Protein AF-A0A371JBZ3-F1 (afdb_monomer)

Radius of gyration: 20.7 Å; Cα contacts (8 Å, |Δi|>4): 96; chains: 1; bounding box: 36×38×57 Å

Organism: NCBI:txid1763509

Mean predicted aligned error: 9.88 Å

Solvent-accessible surface area (backbone atoms only — not comparable to full-atom values): 6775 Å² total; per-residue (Å²): 130,84,80,80,83,83,71,92,55,41,47,62,30,7,46,48,53,49,48,54,39,54,76,70,73,52,52,60,59,56,52,11,60,78,70,72,51,52,49,68,53,43,53,29,30,41,61,24,78,40,80,76,55,69,71,57,52,55,50,50,24,63,75,69,42,31,34,70,49,34,56,77,70,69,43,90,41,59,61,56,82,77,83,47,68,63,60,56,49,52,54,58,70,70,45,51,78,66,53,47,53,52,52,53,52,52,48,36,69,76,34,54,89,77,66,107

Secondary structure (DSSP, 8-state):
---------HHHHHHHHHHHHHHTT--HHHHHHHHTS-HHHHHHHHTTSSPPPHHHHHHHHHHTTB-THHHHH----BSS----HHHHHHHHHH--HHHHHHHHHHHHHH-TTT--

InterPro domains:
  IPR001387 Cro/C1-type, helix-turn-helix domain [PF01381] (17-71)
  IPR001387 Cro/C1-type, helix-turn-helix domain [PS50943] (17-71)
  IPR001387 Cro/C1-type, helix-turn-helix domain [SM00530] (16-71)
  IPR001387 Cro/C1-type, helix-turn-helix domain [cd00093] (14-71)
  IPR010982 Lambda repressor-like, DNA-binding domain superfamily [G3DSA:1.10.260.40] (13-111)
  IPR010982 Lambda repressor-like, DNA-binding domain superfamily [SSF47413] (10-76)

pLDDT: mean 89.24, std 11.22, range [50.81, 98.38]

Nearest PDB structures (foldseek):
  2b5a-assembly1_A  TM=8.240E-01  e=6.077E-05  [Bacillus] caldolyticus
  1y7y-assembly1_B  TM=8.917E-01  e=2.558E-04  Aeromonas hydrophila
  3f52-assembly1_A  TM=8.418E-01  e=8.168E-04  Corynebacterium glutamicum
  3f52-assembly1_E  TM=8.326E-01  e=1.138E-03  Corynebacterium glutamicum
  3f51-assembly1_A  TM=6.652E-01  e=5.862E-04  Corynebacterium glutamicum

Sequence (116 aa):
MAEIEESYNSVDFGKRLKKIRKQHNITQESLAEMLNVSIDSITKYETGKVNIGHDYIIKICKMFNISADYFYFEQDKKLFADSSEEDVMWIISKLDSEERIRAKEILKLAFPNTVA

Foldseek 3Di:
DDPPPADDQQQLLLCLLVVLCVVVPHDLCRLCVQLVHDSVVNVCSNRSVDDDDPVSLVSSCVVSQADSCCSRPVDGDGVDDPPDVVVVVVVCVPDDPVRNVVVLVVCCVVCVPPSD

Structure (mmCIF, N/CA/C/O backbone):
data_AF-A0A371JBZ3-F1
#
_entry.id   AF-A0A371JBZ3-F1
#
loop_
_atom_site.group_PDB
_atom_site.id
_atom_site.type_symbol
_atom_site.label_atom_id
_atom_site.label_alt_id
_atom_site.label_comp_id
_atom_site.label_asym_id
_atom_site.label_entity_id
_atom_site.label_seq_id
_atom_site.pdbx_PDB_ins_code
_atom_site.Cartn_x
_atom_site.Cartn_y
_atom_site.Cartn_z
_atom_site.occupancy
_atom_site.B_iso_or_equiv
_atom_site.auth_seq_id
_atom_site.auth_comp_id
_atom_site.auth_asym_id
_atom_site.auth_atom_id
_atom_site.pdbx_PDB_model_num
ATOM 1 N N . MET A 1 1 ? 23.115 -25.658 10.843 1.00 50.81 1 MET A N 1
ATOM 2 C CA . MET A 1 1 ? 21.926 -24.939 10.347 1.00 50.81 1 MET A CA 1
ATOM 3 C C . MET A 1 1 ? 21.934 -23.602 11.054 1.00 50.81 1 MET A C 1
ATOM 5 O O . MET A 1 1 ? 22.028 -23.621 12.271 1.00 50.81 1 MET A O 1
ATOM 9 N N . ALA A 1 2 ? 21.983 -22.483 10.333 1.00 56.66 2 ALA A N 1
ATOM 10 C CA . ALA A 1 2 ? 21.822 -21.186 10.982 1.00 56.66 2 ALA A CA 1
ATOM 11 C C . ALA A 1 2 ? 20.373 -21.100 11.478 1.00 56.66 2 ALA A C 1
ATOM 13 O O . ALA A 1 2 ? 19.455 -21.364 10.700 1.00 56.66 2 ALA A O 1
ATOM 14 N N . GLU A 1 3 ? 20.176 -20.822 12.763 1.00 64.31 3 GLU A N 1
ATOM 15 C CA . GLU A 1 3 ? 18.854 -20.482 13.283 1.00 64.31 3 GLU A CA 1
ATOM 16 C C . GLU A 1 3 ? 18.427 -19.170 12.621 1.00 64.31 3 GLU A C 1
ATOM 18 O O . GLU A 1 3 ? 19.150 -18.175 12.661 1.00 64.31 3 GLU A O 1
ATOM 23 N N . ILE A 1 4 ? 17.290 -19.184 11.928 1.00 72.25 4 ILE A N 1
ATOM 24 C CA . ILE A 1 4 ? 16.692 -17.958 11.406 1.00 72.25 4 ILE A CA 1
ATOM 25 C C . ILE A 1 4 ? 16.066 -17.252 12.613 1.00 72.25 4 ILE A C 1
ATOM 27 O O . ILE A 1 4 ? 15.024 -17.677 13.103 1.00 72.25 4 ILE A O 1
ATOM 31 N N . GLU A 1 5 ? 16.725 -16.203 13.110 1.00 66.50 5 GLU A N 1
ATOM 32 C CA . GLU A 1 5 ? 16.276 -15.380 14.250 1.00 66.50 5 GLU A CA 1
ATOM 33 C C . GLU A 1 5 ? 15.152 -14.384 13.891 1.00 66.50 5 GLU A C 1
ATOM 35 O O . GLU A 1 5 ? 14.688 -13.620 14.740 1.00 66.50 5 GLU A O 1
ATOM 40 N N . GLU A 1 6 ? 14.680 -14.365 12.643 1.00 69.81 6 GLU A N 1
ATOM 41 C CA . GLU A 1 6 ? 13.649 -13.420 12.217 1.00 69.81 6 GLU A CA 1
ATOM 42 C C . GLU A 1 6 ? 12.258 -13.842 12.705 1.00 69.81 6 GLU A C 1
ATOM 44 O O . GLU A 1 6 ? 11.688 -14.847 12.277 1.00 69.81 6 GLU A O 1
ATOM 49 N N . SER A 1 7 ? 11.688 -13.029 13.596 1.00 79.69 7 SER A N 1
ATOM 50 C CA . SER A 1 7 ? 10.317 -13.172 14.083 1.00 79.69 7 SER A CA 1
ATOM 51 C C . SER A 1 7 ? 9.471 -11.954 13.714 1.00 79.69 7 SER A C 1
ATOM 53 O O . SER A 1 7 ? 9.961 -10.832 13.575 1.00 79.69 7 SER A O 1
ATOM 55 N N . TYR A 1 8 ? 8.171 -12.178 13.531 1.00 85.25 8 TYR A N 1
ATOM 56 C CA . TYR A 1 8 ? 7.225 -11.121 13.194 1.00 85.25 8 TYR A CA 1
ATOM 57 C C . TYR A 1 8 ? 7.091 -10.088 14.328 1.00 85.25 8 TYR A C 1
ATOM 59 O O . TYR A 1 8 ? 6.766 -10.444 15.460 1.00 85.25 8 TYR A O 1
ATOM 67 N N . ASN A 1 9 ? 7.247 -8.800 13.997 1.00 91.69 9 ASN A N 1
ATOM 68 C CA . ASN A 1 9 ? 7.039 -7.679 14.917 1.00 91.69 9 ASN A CA 1
ATOM 69 C C . ASN A 1 9 ? 5.808 -6.845 14.512 1.00 91.69 9 ASN A C 1
ATOM 71 O O . ASN A 1 9 ? 5.836 -6.080 13.543 1.00 91.69 9 ASN A O 1
ATOM 75 N N . SER A 1 10 ? 4.725 -6.958 15.288 1.00 93.94 10 SER A N 1
ATOM 76 C CA . SER A 1 10 ? 3.466 -6.238 15.050 1.00 93.94 10 SER A CA 1
ATOM 77 C C . SER A 1 10 ? 3.586 -4.721 15.219 1.00 93.94 10 SER A C 1
ATOM 79 O O . SER A 1 10 ? 2.875 -3.968 14.553 1.00 93.94 10 SER A O 1
ATOM 81 N N . VAL A 1 11 ? 4.483 -4.249 16.089 1.00 95.56 11 VAL A N 1
ATOM 82 C CA . VAL A 1 11 ? 4.694 -2.818 16.347 1.00 95.56 11 VAL A CA 1
ATOM 83 C C . VAL A 1 11 ? 5.346 -2.155 15.141 1.00 95.56 11 VAL A C 1
ATOM 85 O O . VAL A 1 11 ? 4.897 -1.091 14.710 1.00 95.56 11 VAL A O 1
ATOM 88 N N . ASP A 1 12 ? 6.365 -2.781 14.556 1.00 94.81 12 ASP A N 1
ATOM 89 C CA . ASP A 1 12 ? 7.022 -2.241 13.363 1.00 94.81 12 ASP A CA 1
ATOM 90 C C . ASP A 1 12 ? 6.127 -2.349 12.128 1.00 94.81 12 ASP A C 1
ATOM 92 O O . ASP A 1 12 ? 6.027 -1.385 11.363 1.00 94.81 12 ASP A O 1
ATOM 96 N N . PHE A 1 13 ? 5.366 -3.443 11.998 1.00 95.75 13 PHE A N 1
ATOM 97 C CA . PHE A 1 13 ? 4.295 -3.544 11.007 1.00 95.75 13 PHE A CA 1
ATOM 98 C C . PHE A 1 13 ? 3.312 -2.366 11.128 1.00 95.75 13 PHE A C 1
ATOM 100 O O . PHE A 1 13 ? 3.012 -1.687 10.143 1.00 95.75 13 PHE A O 1
ATOM 107 N N . GLY A 1 14 ? 2.827 -2.089 12.342 1.00 97.06 14 GLY A N 1
ATOM 108 C CA . GLY A 1 14 ? 1.875 -1.011 12.607 1.00 97.06 14 GLY A CA 1
ATOM 109 C C . GLY A 1 14 ? 2.419 0.374 12.256 1.00 97.06 14 GLY A C 1
ATOM 110 O O . GLY A 1 14 ? 1.732 1.172 11.611 1.00 97.06 14 GLY A O 1
ATOM 111 N N . LYS A 1 15 ? 3.687 0.648 12.593 1.00 96.94 15 LYS A N 1
ATOM 112 C CA . LYS A 1 15 ? 4.373 1.891 12.196 1.00 96.94 15 LYS A CA 1
ATOM 113 C C . LYS A 1 15 ? 4.446 2.037 10.676 1.00 96.94 15 LYS A C 1
ATOM 115 O O . LYS A 1 15 ? 4.198 3.130 10.164 1.00 96.94 15 LYS A O 1
ATOM 120 N N . ARG A 1 16 ? 4.762 0.952 9.962 1.00 96.19 16 ARG A N 1
ATOM 121 C CA . ARG A 1 16 ? 4.833 0.910 8.492 1.00 96.19 16 ARG A CA 1
ATOM 122 C C . ARG A 1 16 ? 3.464 1.176 7.861 1.00 96.19 16 ARG A C 1
ATOM 124 O O . ARG A 1 16 ? 3.359 2.034 6.989 1.00 96.19 16 ARG A O 1
ATOM 131 N N . LEU A 1 17 ? 2.395 0.566 8.379 1.00 97.44 17 LEU A N 1
ATOM 132 C CA . LEU A 1 17 ? 1.022 0.855 7.944 1.00 97.44 17 LEU A CA 1
ATOM 133 C C . LEU A 1 17 ? 0.654 2.335 8.136 1.00 97.44 17 LEU A C 1
ATOM 135 O O . LEU A 1 17 ? 0.154 2.985 7.217 1.00 97.44 17 LEU A O 1
ATOM 139 N N . LYS A 1 18 ? 0.971 2.898 9.307 1.00 97.81 18 LYS A N 1
ATOM 140 C CA . LYS A 1 18 ? 0.740 4.317 9.601 1.00 97.81 18 LYS A CA 1
ATOM 141 C C . LYS A 1 18 ? 1.516 5.244 8.665 1.00 97.81 18 LYS A C 1
ATOM 143 O O . LYS A 1 18 ? 1.019 6.317 8.319 1.00 97.81 18 LYS A O 1
ATOM 148 N N . LYS A 1 19 ? 2.734 4.856 8.272 1.00 96.62 19 LYS A N 1
ATOM 149 C CA . LYS A 1 19 ? 3.570 5.605 7.324 1.00 96.62 19 LYS A CA 1
ATOM 150 C C . LYS A 1 19 ? 2.913 5.659 5.945 1.00 96.62 19 LYS A C 1
ATOM 152 O O . LYS A 1 19 ? 2.718 6.766 5.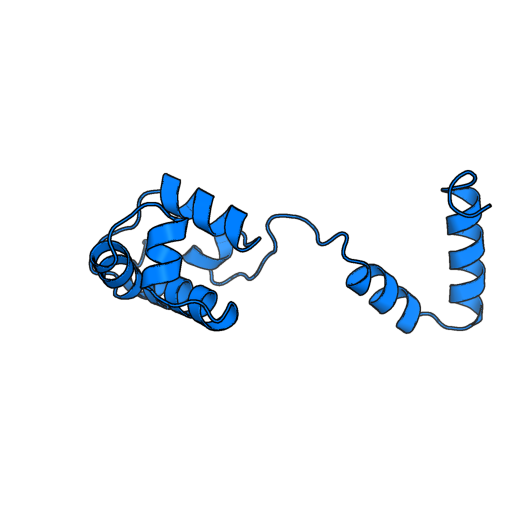452 1.00 96.62 19 LYS A O 1
ATOM 157 N N . ILE A 1 20 ? 2.481 4.517 5.403 1.00 95.25 20 ILE A N 1
ATOM 158 C CA . ILE A 1 20 ? 1.748 4.448 4.124 1.00 95.25 20 ILE A CA 1
ATOM 159 C C . ILE A 1 20 ? 0.510 5.341 4.178 1.00 95.25 20 ILE A C 1
ATOM 161 O O . ILE A 1 20 ? 0.334 6.226 3.345 1.00 95.25 20 ILE A O 1
ATOM 165 N N . ARG A 1 21 ? -0.316 5.183 5.217 1.00 97.19 21 ARG A N 1
ATOM 166 C CA . ARG A 1 21 ? -1.541 5.972 5.376 1.00 97.19 21 ARG A CA 1
ATOM 167 C C . ARG A 1 21 ? -1.272 7.481 5.304 1.00 97.19 21 ARG A C 1
ATOM 169 O O . ARG A 1 21 ? -1.989 8.217 4.630 1.00 9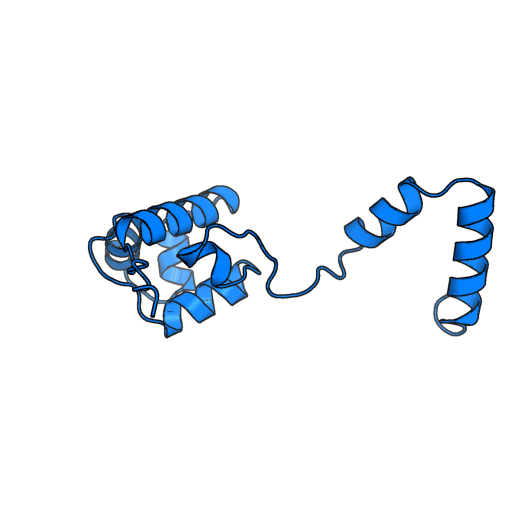7.19 21 ARG A O 1
ATOM 176 N N . LYS A 1 22 ? -0.220 7.940 5.988 1.00 97.00 22 LYS A N 1
ATOM 177 C CA . LYS A 1 22 ? 0.197 9.346 5.976 1.00 97.00 22 LYS A CA 1
ATOM 178 C C . LYS A 1 22 ? 0.764 9.792 4.628 1.00 97.00 22 LYS A C 1
ATOM 180 O O . LYS A 1 22 ? 0.479 10.911 4.230 1.00 97.00 22 LYS A O 1
ATOM 185 N N . GLN A 1 23 ? 1.526 8.949 3.928 1.00 94.62 23 GLN A N 1
ATOM 186 C CA . GLN A 1 23 ? 2.048 9.258 2.587 1.00 94.62 23 GLN A CA 1
ATOM 187 C C . GLN A 1 23 ? 0.922 9.474 1.569 1.00 94.62 23 GLN A C 1
ATOM 189 O O . GLN A 1 23 ? 1.032 10.337 0.706 1.00 94.62 23 GLN A O 1
ATOM 194 N N . HIS A 1 24 ? -0.185 8.748 1.724 1.00 94.44 24 HIS A N 1
ATOM 195 C CA . HIS A 1 24 ? -1.385 8.907 0.902 1.00 94.44 24 HIS A CA 1
ATOM 196 C C . HIS A 1 24 ? -2.366 9.973 1.425 1.00 94.44 24 HIS A C 1
ATOM 198 O O . HIS A 1 24 ? -3.447 10.122 0.867 1.00 94.44 24 HIS A O 1
ATOM 204 N N . ASN A 1 25 ? -2.012 10.730 2.473 1.00 96.75 25 ASN A N 1
ATOM 205 C CA . ASN A 1 25 ? -2.829 11.810 3.047 1.00 96.75 25 ASN A CA 1
ATOM 206 C C . ASN A 1 25 ? -4.259 11.406 3.466 1.00 96.75 25 ASN A C 1
ATOM 208 O O . ASN A 1 25 ? -5.166 12.236 3.443 1.00 96.75 25 ASN A O 1
ATOM 212 N N . IL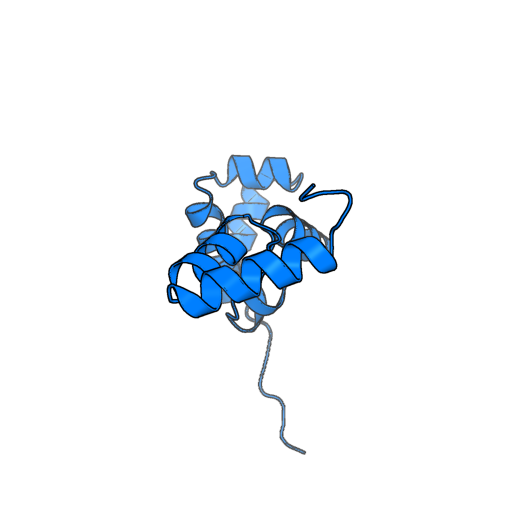E A 1 26 ? -4.470 10.157 3.892 1.00 97.62 26 ILE A N 1
ATOM 213 C CA . ILE A 1 26 ? -5.783 9.678 4.359 1.00 97.62 26 ILE A CA 1
ATOM 214 C C . ILE A 1 26 ? -5.838 9.543 5.891 1.00 97.62 26 ILE A C 1
ATOM 216 O O . ILE A 1 26 ? -4.820 9.347 6.568 1.00 97.62 26 ILE A O 1
ATOM 220 N N . THR A 1 27 ? -7.035 9.644 6.472 1.00 98.38 27 THR A N 1
ATOM 221 C CA . THR A 1 27 ? -7.253 9.508 7.924 1.00 98.38 27 THR A CA 1
ATOM 222 C C . THR A 1 27 ? -7.419 8.042 8.349 1.00 98.38 27 THR A C 1
ATOM 224 O O . THR A 1 27 ? -7.523 7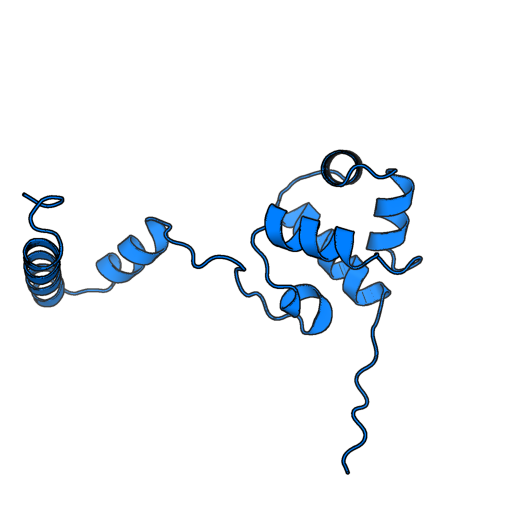.151 7.504 1.00 98.38 27 THR A O 1
ATOM 227 N N . GLN A 1 28 ? -7.400 7.760 9.660 1.00 98.38 28 GLN A N 1
ATOM 228 C CA . GLN A 1 28 ? -7.646 6.395 10.155 1.00 98.38 28 GLN A CA 1
ATOM 229 C C . GLN A 1 28 ? -9.075 5.942 9.835 1.00 98.38 28 GLN A C 1
ATOM 231 O O . GLN A 1 28 ? -9.284 4.772 9.535 1.00 98.38 28 GLN A O 1
ATOM 236 N N . GLU A 1 29 ? -10.024 6.875 9.846 1.00 98.38 29 GLU A N 1
ATOM 237 C CA . GLU A 1 29 ? -11.418 6.677 9.453 1.00 98.38 29 GLU A CA 1
ATOM 238 C C . GLU A 1 29 ? -11.524 6.275 7.985 1.00 98.38 29 GLU A C 1
ATOM 240 O O . GLU A 1 29 ? -12.097 5.235 7.681 1.00 98.38 29 GLU A O 1
ATOM 245 N N . SER A 1 30 ? -10.867 7.019 7.093 1.00 97.94 30 SER A N 1
ATOM 246 C CA . SER A 1 30 ? -10.841 6.689 5.667 1.00 97.94 30 SER A CA 1
ATOM 247 C C . SER A 1 30 ? -10.221 5.310 5.409 1.00 97.94 30 SER A C 1
ATOM 249 O O . SER A 1 30 ? -10.782 4.509 4.665 1.00 97.94 30 SER A O 1
ATOM 251 N N . LEU A 1 31 ? -9.111 4.968 6.076 1.00 98.00 31 LEU A N 1
ATOM 252 C CA . LEU A 1 31 ? -8.516 3.633 5.943 1.00 98.00 31 LEU A CA 1
ATOM 253 C C . LEU A 1 31 ? -9.436 2.524 6.488 1.00 98.00 31 LEU A C 1
A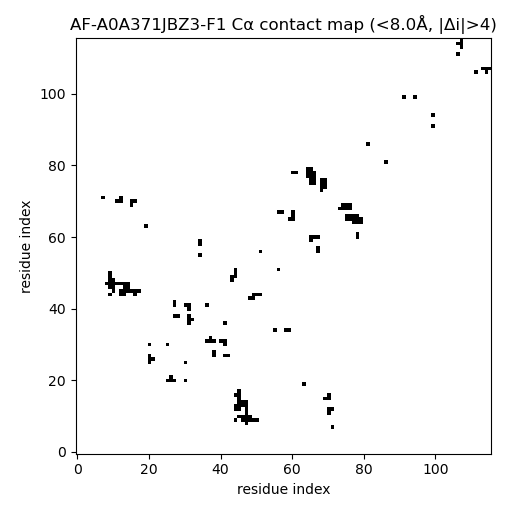TOM 255 O O . LEU A 1 31 ? -9.484 1.431 5.920 1.00 98.00 31 LEU A O 1
ATOM 259 N N . ALA A 1 32 ? -10.162 2.794 7.575 1.00 98.06 32 ALA A N 1
ATOM 260 C CA . ALA A 1 32 ? -11.121 1.859 8.155 1.00 98.06 32 ALA A CA 1
ATOM 261 C C . ALA A 1 32 ? -12.269 1.563 7.181 1.00 98.06 32 ALA A C 1
ATOM 263 O O . ALA A 1 32 ? -12.593 0.397 6.956 1.00 98.06 32 ALA A O 1
ATOM 264 N N . GLU A 1 33 ? -12.813 2.603 6.545 1.00 97.81 33 GLU A N 1
ATOM 265 C CA . GLU A 1 33 ? -13.841 2.491 5.508 1.00 97.81 33 GLU A CA 1
ATOM 266 C C . GLU A 1 33 ? -13.341 1.685 4.304 1.00 97.81 33 GLU A C 1
ATOM 268 O O . GLU A 1 33 ? -13.996 0.731 3.887 1.00 97.81 33 GLU A O 1
ATOM 273 N N . MET A 1 34 ? -12.142 1.990 3.792 1.00 95.94 34 MET A N 1
ATOM 274 C CA . MET A 1 34 ? -11.560 1.276 2.648 1.00 95.94 34 MET A CA 1
ATOM 275 C C . MET A 1 34 ? -11.326 -0.217 2.931 1.00 95.94 34 MET A C 1
ATOM 277 O O . MET A 1 34 ? -11.482 -1.054 2.040 1.00 95.94 34 MET A O 1
ATOM 281 N N . LEU A 1 35 ? -10.948 -0.570 4.164 1.00 96.56 35 LEU A N 1
ATOM 282 C CA . LEU A 1 35 ? -10.723 -1.961 4.573 1.00 96.56 35 LEU A CA 1
ATOM 283 C C . LEU A 1 35 ? -11.989 -2.666 5.076 1.00 96.56 35 LEU A C 1
ATOM 285 O O . LEU A 1 35 ? -11.948 -3.884 5.284 1.00 96.56 35 LEU A O 1
ATOM 289 N N . ASN A 1 36 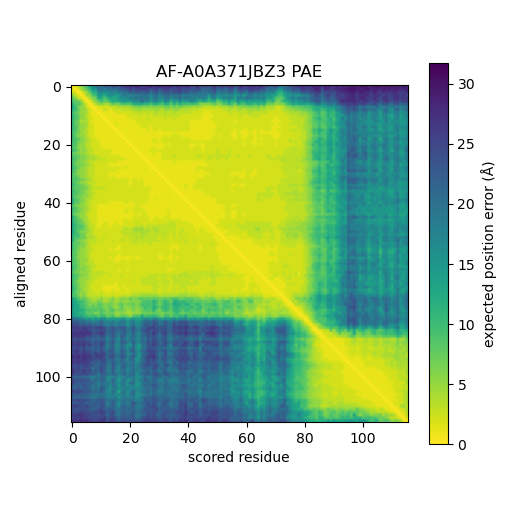? -13.097 -1.932 5.214 1.00 96.56 36 ASN A N 1
ATOM 290 C CA . ASN A 1 36 ? -14.348 -2.377 5.821 1.00 96.56 36 ASN A CA 1
ATOM 291 C C . ASN A 1 36 ? -14.142 -2.944 7.240 1.00 96.56 36 ASN A C 1
ATOM 293 O O . ASN A 1 36 ? -14.536 -4.069 7.550 1.00 96.56 36 ASN A O 1
ATOM 297 N N . VAL A 1 37 ? -13.466 -2.169 8.091 1.00 97.06 37 VAL A N 1
ATOM 298 C CA . VAL A 1 37 ? -13.201 -2.480 9.505 1.00 97.06 37 VAL A CA 1
ATOM 299 C C . VAL A 1 37 ? -13.551 -1.286 10.392 1.00 97.06 37 VAL A C 1
ATOM 301 O O . VAL A 1 37 ? -13.841 -0.197 9.908 1.00 97.06 37 VAL A O 1
ATOM 304 N N . SER A 1 38 ? -13.513 -1.460 11.714 1.00 98.06 38 SER A N 1
ATOM 305 C CA . SER A 1 38 ? -13.695 -0.338 12.639 1.00 98.06 38 SER A CA 1
ATOM 306 C C . SER A 1 38 ? -12.447 0.551 12.723 1.00 98.06 38 SER A C 1
ATOM 308 O O . SER A 1 38 ? -11.316 0.079 12.593 1.00 98.06 38 SER A O 1
ATOM 310 N N . ILE A 1 39 ? -12.635 1.833 13.048 1.00 98.06 39 ILE A N 1
ATOM 311 C CA . ILE A 1 39 ? -11.540 2.788 13.322 1.00 98.06 39 ILE A CA 1
ATOM 312 C C . ILE A 1 39 ? -10.631 2.281 14.457 1.00 98.06 39 ILE A C 1
ATOM 314 O O . ILE A 1 39 ? -9.405 2.406 14.408 1.00 98.06 39 ILE A O 1
ATOM 318 N N . ASP A 1 40 ? -11.226 1.639 15.466 1.00 98.19 40 ASP A N 1
ATOM 319 C CA . ASP A 1 40 ? -10.500 0.998 16.567 1.00 98.19 40 ASP A CA 1
ATOM 320 C C . ASP A 1 40 ? -9.591 -0.143 16.074 1.00 98.19 40 ASP A C 1
ATOM 322 O O . ASP A 1 40 ? -8.469 -0.292 16.560 1.00 98.19 40 ASP A O 1
ATOM 326 N N . SER A 1 41 ? -10.013 -0.894 15.048 1.00 97.94 41 SER A N 1
ATOM 327 C CA . SER A 1 41 ? -9.165 -1.913 14.414 1.00 97.94 41 SER A CA 1
ATOM 328 C C . SER A 1 41 ? -7.937 -1.276 13.770 1.00 97.94 41 SER A C 1
ATOM 330 O O . SER A 1 41 ? -6.823 -1.716 14.041 1.00 97.94 41 SER A O 1
ATOM 332 N N . ILE A 1 42 ? -8.107 -0.184 13.014 1.00 98.25 42 ILE A N 1
ATOM 333 C CA . ILE A 1 42 ? -6.977 0.564 12.434 1.00 98.25 42 ILE A CA 1
ATOM 334 C C . ILE A 1 42 ? -6.039 1.081 13.525 1.00 98.25 42 ILE A C 1
ATOM 336 O O . ILE A 1 42 ? -4.823 0.938 13.412 1.00 98.25 42 ILE A O 1
ATOM 340 N N . THR A 1 43 ? -6.583 1.615 14.619 1.00 98.25 43 THR A N 1
ATOM 341 C CA . THR A 1 43 ? -5.783 2.070 15.764 1.00 98.25 43 THR A CA 1
ATOM 342 C C . THR A 1 43 ? -4.963 0.928 16.365 1.00 98.25 43 THR A C 1
ATOM 344 O O . THR A 1 43 ? -3.771 1.093 16.642 1.00 98.25 43 THR A O 1
ATOM 347 N N . LYS A 1 44 ? -5.567 -0.250 16.549 1.00 98.25 44 LYS A N 1
ATOM 348 C CA . LYS A 1 44 ? -4.882 -1.443 17.065 1.00 98.25 44 LYS A CA 1
ATOM 349 C C . LYS A 1 44 ? -3.818 -1.964 16.102 1.00 98.25 44 LYS A C 1
ATOM 351 O O . LYS A 1 44 ? -2.744 -2.338 16.569 1.00 98.25 44 LYS A O 1
ATOM 356 N N . TYR A 1 45 ? -4.075 -1.932 14.794 1.00 98.06 45 TYR A N 1
ATOM 357 C CA . TYR A 1 45 ? -3.096 -2.306 13.774 1.00 98.06 45 TYR A CA 1
ATOM 358 C C . TYR A 1 45 ? -1.908 -1.341 13.765 1.00 98.06 45 TYR A C 1
ATOM 360 O O . TYR A 1 45 ? -0.772 -1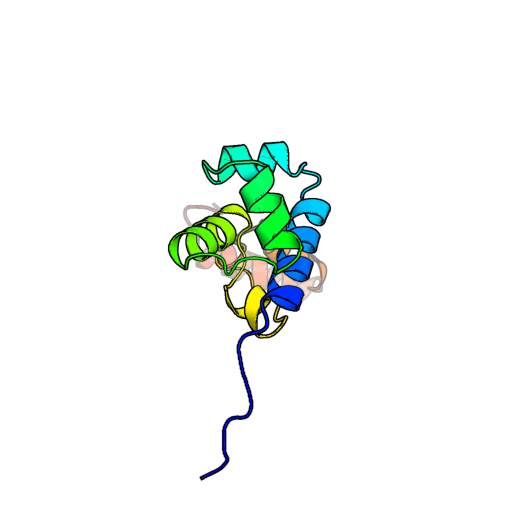.780 13.890 1.00 98.06 45 TYR A O 1
ATOM 368 N N . GLU A 1 46 ? -2.144 -0.026 13.712 1.00 97.94 46 GLU A N 1
ATOM 369 C CA . GLU A 1 46 ? -1.073 0.984 13.670 1.00 97.94 46 GLU A CA 1
ATOM 370 C C . GLU A 1 46 ? -0.227 1.046 14.949 1.00 97.94 46 GLU A C 1
ATOM 372 O O . GLU A 1 46 ? 0.911 1.514 14.919 1.00 97.94 46 GLU A O 1
ATOM 377 N N . THR A 1 47 ? -0.774 0.596 16.080 1.00 97.62 47 THR A N 1
ATOM 378 C CA . THR A 1 47 ? -0.057 0.520 17.364 1.00 97.62 47 THR A CA 1
ATOM 379 C C . THR A 1 47 ? 0.572 -0.848 17.626 1.00 97.62 47 THR A C 1
ATOM 381 O O . THR A 1 47 ? 1.264 -1.001 18.629 1.00 97.62 47 THR A O 1
ATOM 384 N N . GLY A 1 48 ? 0.338 -1.840 16.760 1.00 96.31 48 GLY A N 1
ATOM 385 C CA . GLY A 1 48 ? 0.820 -3.211 16.941 1.00 96.31 48 GLY A CA 1
ATOM 386 C C . GLY A 1 48 ? 0.150 -3.978 18.084 1.00 96.31 48 GLY A C 1
ATOM 387 O O . GLY A 1 48 ? 0.628 -5.048 18.457 1.00 96.31 48 GLY A O 1
ATOM 388 N N . LYS A 1 49 ? -0.953 -3.458 18.644 1.00 96.56 49 LYS A N 1
ATOM 389 C CA . LYS A 1 49 ? -1.709 -4.106 19.733 1.00 96.56 49 LYS A CA 1
ATOM 390 C C . LYS A 1 49 ? -2.383 -5.403 19.294 1.00 96.56 49 LYS A C 1
ATOM 392 O O . LYS A 1 49 ? -2.658 -6.256 20.130 1.00 96.56 49 LYS A O 1
ATOM 397 N N . VAL A 1 50 ? -2.709 -5.515 18.008 1.00 95.25 50 VAL A N 1
ATOM 398 C CA . VAL A 1 50 ? -3.326 -6.699 17.407 1.00 95.25 50 VAL A CA 1
ATOM 399 C C . VAL A 1 50 ? -2.629 -6.997 16.090 1.00 95.25 50 VAL A C 1
ATOM 401 O O . VAL A 1 50 ? -2.365 -6.085 15.305 1.00 95.25 50 VAL A O 1
ATOM 404 N N . ASN A 1 51 ? -2.374 -8.280 15.841 1.00 93.31 51 ASN A N 1
ATOM 405 C CA . ASN A 1 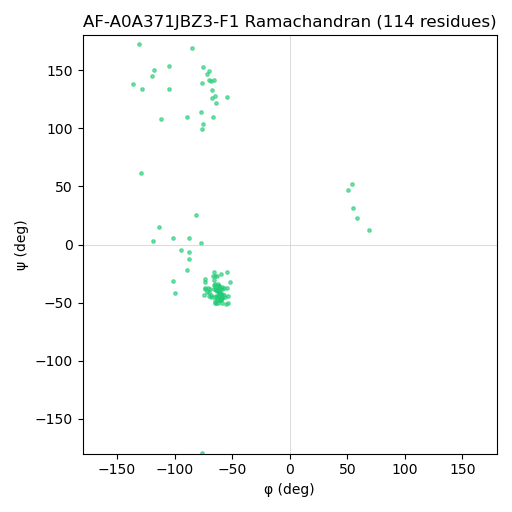51 ? -1.865 -8.745 14.559 1.00 93.31 51 ASN A CA 1
ATOM 406 C C . ASN A 1 51 ? -2.936 -8.564 13.486 1.00 93.31 51 ASN A C 1
ATOM 408 O O . ASN A 1 51 ? -4.096 -8.942 13.663 1.00 93.31 51 ASN A O 1
ATOM 412 N N . ILE A 1 52 ? -2.540 -7.999 12.355 1.00 94.44 52 ILE A N 1
ATOM 413 C CA . ILE A 1 52 ? -3.428 -7.869 11.210 1.00 94.44 52 ILE A CA 1
ATOM 414 C C . ILE A 1 52 ? -3.563 -9.223 10.496 1.00 94.44 52 ILE A C 1
ATOM 416 O O . ILE A 1 52 ? -2.589 -9.960 10.339 1.00 94.44 52 ILE A O 1
ATOM 420 N N . GLY A 1 53 ? -4.777 -9.567 10.068 1.00 95.44 53 GLY A N 1
ATOM 421 C CA . GLY A 1 53 ? -5.013 -10.787 9.293 1.00 95.44 53 GLY A CA 1
ATOM 422 C C . GLY A 1 53 ? -4.458 -10.675 7.871 1.00 95.44 53 GLY A C 1
ATOM 423 O O . GLY A 1 53 ? -4.502 -9.598 7.274 1.00 95.44 53 GLY A O 1
ATOM 424 N N . HIS A 1 54 ? -3.990 -11.792 7.308 1.00 95.50 54 HIS A N 1
ATOM 425 C CA . HIS A 1 54 ? -3.382 -11.836 5.970 1.00 95.50 54 HIS A CA 1
ATOM 426 C C . HIS A 1 54 ? -4.281 -11.250 4.872 1.00 95.50 54 HIS A C 1
ATOM 428 O O . HIS A 1 54 ? -3.789 -10.528 4.006 1.00 95.50 54 HIS A O 1
ATOM 434 N N . ASP A 1 55 ? -5.596 -11.463 4.951 1.00 96.19 55 ASP A N 1
ATOM 435 C CA . ASP A 1 55 ? -6.555 -10.912 3.985 1.00 96.19 55 ASP A CA 1
ATOM 436 C C . ASP A 1 55 ? -6.514 -9.380 3.923 1.00 96.19 55 ASP A C 1
ATOM 438 O O . ASP A 1 55 ? -6.606 -8.788 2.846 1.00 96.19 55 ASP A O 1
ATOM 442 N N . TYR A 1 56 ? -6.332 -8.717 5.068 1.00 96.38 56 TYR A N 1
ATOM 443 C CA . TYR A 1 56 ? -6.206 -7.263 5.118 1.00 96.38 56 TYR A CA 1
ATOM 444 C C . TYR A 1 56 ? -4.853 -6.801 4.586 1.00 96.38 56 TYR A C 1
ATOM 446 O O . TYR A 1 56 ? -4.804 -5.804 3.874 1.00 96.38 56 TYR A O 1
ATOM 454 N N . ILE A 1 57 ? -3.772 -7.543 4.852 1.00 95.88 57 ILE A N 1
ATOM 455 C CA . ILE A 1 57 ? -2.449 -7.246 4.281 1.00 95.88 57 ILE A CA 1
ATOM 456 C C . ILE A 1 57 ? -2.524 -7.276 2.751 1.00 95.88 57 ILE A C 1
ATOM 458 O O . ILE A 1 57 ? -2.066 -6.339 2.103 1.00 95.88 57 ILE A O 1
ATOM 462 N N . ILE A 1 58 ? -3.167 -8.295 2.171 1.00 95.75 58 ILE A N 1
ATOM 463 C CA . ILE A 1 58 ? -3.358 -8.405 0.717 1.00 95.75 58 ILE A CA 1
ATOM 464 C C . ILE A 1 58 ? -4.147 -7.207 0.175 1.00 95.75 58 ILE A C 1
ATOM 466 O O . ILE A 1 58 ? -3.760 -6.631 -0.844 1.00 95.75 58 ILE A O 1
ATOM 470 N N . LYS A 1 59 ? -5.239 -6.809 0.845 1.00 96.00 59 LYS A N 1
ATOM 471 C CA . LYS A 1 59 ? -6.031 -5.630 0.452 1.00 96.00 59 LYS A CA 1
ATOM 472 C C . LYS A 1 59 ? -5.188 -4.357 0.466 1.00 96.00 59 LYS A C 1
ATOM 474 O O . LYS A 1 59 ? -5.181 -3.634 -0.524 1.00 96.00 59 LYS A O 1
ATOM 479 N N . ILE A 1 60 ? -4.438 -4.129 1.542 1.00 96.06 60 ILE A N 1
ATOM 480 C CA . ILE A 1 60 ? -3.553 -2.970 1.701 1.00 96.06 60 ILE A CA 1
ATOM 481 C C . ILE A 1 60 ? -2.491 -2.954 0.593 1.00 96.06 60 ILE A C 1
ATOM 483 O O . ILE A 1 60 ? -2.318 -1.932 -0.066 1.00 96.06 60 ILE A O 1
ATOM 487 N N . CYS A 1 61 ? -1.837 -4.091 0.332 1.00 94.94 61 CYS A N 1
ATOM 488 C CA . CYS A 1 61 ? -0.832 -4.221 -0.727 1.00 94.94 61 CYS A CA 1
ATOM 489 C C . CYS A 1 61 ? -1.388 -3.814 -2.097 1.00 94.94 61 CYS A C 1
ATOM 491 O O . CYS A 1 61 ? -0.767 -3.040 -2.821 1.00 94.94 61 CYS A O 1
ATOM 493 N N . LYS A 1 62 ? -2.596 -4.280 -2.436 1.00 92.69 62 LYS A N 1
ATOM 494 C CA . LYS A 1 62 ? -3.261 -3.929 -3.698 1.00 92.69 62 LYS A CA 1
ATOM 495 C C . LYS A 1 62 ? -3.693 -2.465 -3.754 1.00 92.69 62 LYS A C 1
ATOM 497 O O . LYS A 1 62 ? -3.495 -1.825 -4.777 1.00 92.69 62 LYS A O 1
ATOM 502 N N . MET A 1 63 ? -4.275 -1.943 -2.675 1.00 92.94 63 MET A N 1
ATOM 503 C CA . MET A 1 63 ? -4.772 -0.565 -2.610 1.00 92.94 63 MET A CA 1
ATOM 504 C C . MET A 1 63 ? -3.659 0.470 -2.776 1.00 92.94 63 MET A C 1
ATOM 506 O O . MET A 1 63 ? -3.865 1.477 -3.445 1.00 92.94 63 MET A O 1
ATOM 510 N N . PHE A 1 64 ? -2.498 0.225 -2.168 1.00 92.31 64 PHE A N 1
ATOM 511 C CA . PHE A 1 64 ? -1.373 1.164 -2.183 1.00 92.31 64 PHE A CA 1
ATOM 512 C C . PHE A 1 64 ? -0.281 0.790 -3.188 1.00 92.31 64 PHE A C 1
ATOM 514 O O . PHE A 1 64 ? 0.754 1.443 -3.227 1.00 92.31 64 PHE A O 1
ATOM 521 N N . ASN A 1 65 ? -0.507 -0.242 -4.008 1.00 91.12 65 ASN A N 1
ATOM 522 C CA . ASN A 1 65 ? 0.471 -0.772 -4.957 1.00 91.12 65 ASN A CA 1
ATOM 523 C C . ASN A 1 65 ? 1.848 -1.057 -4.319 1.00 91.12 65 ASN 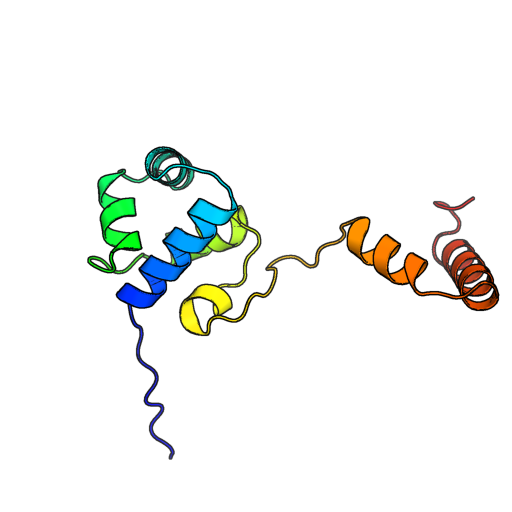A C 1
ATOM 525 O O . ASN A 1 65 ? 2.890 -0.694 -4.861 1.00 91.12 65 ASN A O 1
ATOM 529 N N . ILE A 1 66 ? 1.858 -1.727 -3.169 1.00 91.38 66 ILE A N 1
ATOM 530 C CA . ILE A 1 66 ? 3.080 -2.087 -2.439 1.00 91.38 66 ILE A CA 1
ATOM 531 C C . ILE A 1 66 ? 3.197 -3.600 -2.284 1.00 91.38 66 ILE A C 1
ATOM 533 O O . ILE A 1 66 ? 2.202 -4.304 -2.106 1.00 91.38 66 ILE A O 1
ATOM 537 N N . SER A 1 67 ? 4.424 -4.106 -2.324 1.00 93.12 67 SER A N 1
ATOM 538 C CA . SER A 1 67 ? 4.734 -5.489 -1.982 1.00 93.12 67 SER A CA 1
ATOM 539 C C . SER A 1 67 ? 4.578 -5.724 -0.480 1.00 93.12 67 SER A C 1
ATOM 541 O O . SER A 1 67 ? 4.870 -4.852 0.341 1.00 93.12 67 SER A O 1
ATOM 543 N N . ALA A 1 68 ? 4.201 -6.948 -0.109 1.00 93.56 68 ALA A N 1
ATOM 544 C CA . ALA A 1 68 ? 4.199 -7.381 1.282 1.00 93.56 68 ALA A CA 1
ATOM 545 C C . ALA A 1 68 ? 5.599 -7.299 1.923 1.00 93.56 68 ALA A C 1
ATOM 547 O O . ALA A 1 68 ? 5.694 -7.085 3.132 1.00 93.56 68 ALA A O 1
ATOM 548 N N . ASP A 1 69 ? 6.672 -7.374 1.121 1.00 92.31 69 ASP A N 1
ATOM 549 C CA . ASP A 1 69 ? 8.060 -7.190 1.571 1.00 92.31 69 ASP A CA 1
ATOM 550 C C . ASP A 1 69 ? 8.249 -5.884 2.350 1.00 92.31 69 ASP A C 1
ATOM 552 O O . ASP A 1 69 ? 9.044 -5.834 3.288 1.00 92.31 69 ASP A O 1
ATOM 556 N N . TYR A 1 70 ? 7.492 -4.838 2.009 1.00 92.88 70 TYR A N 1
ATOM 557 C CA . TYR A 1 70 ? 7.537 -3.566 2.719 1.00 92.88 70 TYR A CA 1
ATOM 558 C C . TYR A 1 70 ? 7.227 -3.744 4.207 1.00 92.88 70 TYR A C 1
ATOM 560 O O . TYR A 1 70 ? 7.910 -3.194 5.069 1.00 92.88 70 TYR A O 1
ATOM 568 N N . PHE A 1 71 ? 6.217 -4.552 4.524 1.00 92.62 71 PHE A N 1
ATOM 569 C CA . PHE A 1 71 ? 5.755 -4.745 5.891 1.00 92.62 71 PHE A CA 1
ATOM 570 C C . PHE A 1 71 ? 6.687 -5.597 6.739 1.00 92.62 71 PHE A C 1
ATOM 572 O O . PHE A 1 71 ? 6.739 -5.382 7.950 1.00 92.62 71 PHE A O 1
ATOM 579 N N . TYR A 1 72 ? 7.419 -6.527 6.129 1.00 90.88 72 TYR A N 1
ATOM 580 C CA . TYR A 1 72 ? 8.270 -7.479 6.844 1.00 90.88 72 TYR A CA 1
ATOM 581 C C . TYR A 1 72 ? 9.741 -7.058 6.833 1.00 90.88 72 TYR A C 1
ATOM 583 O O . TYR A 1 72 ? 10.376 -7.036 7.883 1.00 90.88 72 TYR A O 1
ATOM 591 N N . PHE A 1 73 ? 10.240 -6.577 5.696 1.00 88.25 73 PHE A N 1
ATOM 592 C CA . PHE A 1 73 ? 11.664 -6.329 5.454 1.00 88.25 73 PHE A CA 1
ATOM 593 C C . PHE A 1 73 ? 12.000 -4.861 5.157 1.00 88.25 73 PHE A C 1
ATOM 595 O O . PHE A 1 73 ? 13.147 -4.555 4.849 1.00 88.25 73 PHE A O 1
ATOM 602 N N . GLU A 1 74 ? 11.017 -3.954 5.212 1.00 83.00 74 GLU A N 1
ATOM 603 C CA . GLU A 1 74 ? 11.177 -2.537 4.835 1.00 83.00 74 GLU A CA 1
ATOM 604 C C . GLU A 1 74 ? 11.649 -2.312 3.395 1.00 83.00 74 GLU A C 1
ATOM 606 O O . GLU A 1 74 ? 12.206 -1.268 3.063 1.00 83.00 74 GLU A O 1
ATOM 611 N N . GLN A 1 75 ? 11.418 -3.288 2.519 1.00 82.88 75 GLN A N 1
ATOM 612 C CA . GLN A 1 75 ? 11.772 -3.162 1.114 1.00 82.88 75 GLN A CA 1
ATOM 613 C C . GLN A 1 75 ? 10.606 -2.536 0.359 1.00 82.88 75 GLN A C 1
ATOM 615 O O . GLN A 1 75 ? 9.561 -3.160 0.167 1.00 82.88 75 GLN A O 1
ATOM 620 N N . ASP A 1 76 ? 10.798 -1.291 -0.064 1.00 79.38 76 ASP A N 1
ATOM 621 C CA . ASP A 1 76 ? 9.834 -0.573 -0.885 1.00 79.38 76 ASP A CA 1
ATOM 622 C C . ASP A 1 76 ? 9.906 -1.086 -2.329 1.00 79.38 76 ASP A C 1
ATOM 624 O O . ASP A 1 76 ? 10.817 -0.763 -3.092 1.00 79.38 76 ASP A O 1
ATOM 628 N N . LYS A 1 77 ? 8.972 -1.975 -2.668 1.00 79.75 77 LYS A N 1
ATOM 629 C CA . LYS A 1 77 ? 8.783 -2.517 -4.014 1.00 79.75 77 LYS A CA 1
ATOM 630 C C . LYS A 1 77 ? 7.326 -2.336 -4.396 1.00 79.75 77 LYS A C 1
ATOM 632 O O . LYS A 1 77 ? 6.443 -2.697 -3.616 1.00 79.75 77 LYS A O 1
ATOM 637 N N . LYS A 1 78 ? 7.072 -1.848 -5.609 1.00 78.94 78 LYS A N 1
ATOM 638 C CA . LYS A 1 78 ? 5.713 -1.784 -6.153 1.00 78.94 78 LYS A CA 1
ATOM 639 C C . LYS A 1 78 ? 5.206 -3.193 -6.474 1.00 78.94 78 LYS A C 1
ATOM 641 O O . LYS A 1 78 ? 5.978 -4.042 -6.920 1.00 78.94 78 LYS A O 1
ATOM 646 N N . LEU A 1 79 ? 3.924 -3.451 -6.213 1.00 80.69 79 LEU A N 1
ATOM 647 C CA . LEU A 1 79 ? 3.300 -4.755 -6.489 1.00 80.69 79 LEU A CA 1
ATOM 648 C C . LEU A 1 79 ? 3.073 -4.956 -7.992 1.00 80.69 79 LEU A C 1
ATOM 650 O O . LEU A 1 79 ? 3.260 -6.048 -8.525 1.00 80.69 79 LEU A O 1
ATOM 654 N N . PHE A 1 80 ? 2.684 -3.883 -8.665 1.00 77.38 80 PHE A N 1
ATOM 655 C CA . PHE A 1 80 ? 2.584 -3.771 -10.106 1.00 77.38 80 PHE A CA 1
ATOM 656 C C . PHE A 1 80 ? 3.769 -2.938 -10.591 1.00 77.38 80 PHE A C 1
ATOM 658 O O . PHE A 1 80 ? 4.064 -1.892 -10.007 1.00 77.38 80 PHE A O 1
ATOM 665 N N . ALA A 1 81 ? 4.448 -3.400 -11.646 1.00 67.12 81 ALA A N 1
ATOM 666 C CA . ALA A 1 81 ? 5.400 -2.557 -12.358 1.00 67.12 81 ALA A CA 1
ATOM 667 C C . ALA A 1 81 ? 4.659 -1.287 -12.777 1.00 67.12 81 ALA A C 1
ATOM 669 O O . ALA A 1 81 ? 3.571 -1.380 -13.351 1.00 67.12 81 ALA A O 1
ATOM 670 N N . ASP A 1 82 ? 5.209 -0.125 -12.435 1.00 60.91 82 ASP A N 1
ATOM 671 C CA . ASP A 1 82 ? 4.618 1.115 -12.898 1.00 60.91 82 ASP A CA 1
ATOM 672 C C . ASP A 1 82 ? 4.809 1.130 -14.415 1.00 60.91 82 ASP A C 1
ATOM 674 O O . ASP A 1 82 ? 5.916 1.227 -14.930 1.00 60.91 82 ASP A O 1
ATOM 678 N N . SER A 1 83 ? 3.721 0.968 -15.158 1.00 61.28 83 SER A N 1
ATOM 679 C CA . SER A 1 83 ? 3.693 1.343 -16.569 1.00 61.28 83 SER A CA 1
ATOM 680 C C . SER A 1 83 ? 3.444 2.847 -16.693 1.00 61.28 83 SER A C 1
ATOM 682 O O . SER A 1 83 ? 2.828 3.285 -17.664 1.00 61.28 83 SER A O 1
ATOM 684 N N . SER A 1 84 ? 3.801 3.625 -15.663 1.00 62.81 84 SER A N 1
ATOM 685 C CA . SER A 1 84 ? 3.566 5.056 -15.641 1.00 62.81 84 SER A CA 1
ATOM 686 C C . SER A 1 84 ? 4.416 5.697 -16.731 1.00 62.81 84 SER A C 1
ATOM 688 O O . SER A 1 84 ? 5.560 5.312 -16.986 1.00 62.81 84 SER A O 1
ATOM 690 N N . GLU A 1 85 ? 3.843 6.696 -17.399 1.00 61.03 85 GLU A N 1
ATOM 691 C CA . GLU A 1 85 ? 4.565 7.505 -18.383 1.00 61.03 85 GLU A CA 1
ATOM 692 C C . GLU A 1 85 ? 5.848 8.105 -17.779 1.00 61.03 85 GLU A C 1
ATOM 694 O O . GLU A 1 85 ? 6.802 8.376 -18.503 1.00 61.03 85 GLU A O 1
ATOM 699 N N . GLU A 1 86 ? 5.895 8.250 -16.450 1.00 60.41 86 GLU A N 1
ATOM 700 C CA . GLU A 1 86 ? 7.019 8.767 -15.673 1.00 60.41 86 GLU A CA 1
ATOM 701 C C . GLU A 1 86 ? 8.289 7.918 -15.815 1.00 60.41 86 GLU A C 1
ATOM 703 O O . GLU A 1 86 ? 9.361 8.492 -16.006 1.00 60.41 86 GLU A O 1
ATOM 708 N N . ASP A 1 87 ? 8.195 6.584 -15.819 1.00 73.06 87 ASP A N 1
ATOM 709 C CA . ASP A 1 87 ? 9.369 5.708 -15.959 1.00 73.06 87 ASP A CA 1
ATOM 710 C C . ASP A 1 87 ? 9.958 5.788 -17.379 1.00 73.06 87 ASP A C 1
ATOM 712 O O . ASP A 1 87 ? 11.175 5.897 -17.566 1.00 73.06 87 ASP A O 1
ATOM 716 N N . VAL A 1 88 ? 9.094 5.830 -18.398 1.00 78.94 88 VAL A N 1
ATOM 717 C CA . VAL A 1 88 ? 9.505 5.989 -19.804 1.00 78.94 88 VAL A CA 1
ATOM 718 C C . VAL A 1 88 ? 10.081 7.384 -20.046 1.00 78.94 88 VAL A C 1
ATOM 720 O O . VAL A 1 88 ? 11.142 7.521 -20.657 1.00 78.94 88 VAL A O 1
ATOM 723 N N . MET A 1 89 ? 9.424 8.428 -19.539 1.00 79.38 89 MET A N 1
ATOM 724 C CA . MET A 1 89 ? 9.888 9.809 -19.663 1.00 79.38 89 MET A CA 1
ATOM 725 C C . MET A 1 89 ? 11.190 10.045 -18.901 1.00 79.38 89 MET A C 1
ATOM 727 O O . MET A 1 89 ? 12.052 10.775 -19.394 1.00 79.38 89 MET A O 1
ATOM 731 N N . TRP A 1 90 ? 11.385 9.397 -17.750 1.00 82.31 90 TRP A N 1
ATOM 732 C CA . TRP A 1 90 ? 12.653 9.430 -17.030 1.00 82.31 90 TRP A CA 1
ATOM 733 C C . TRP A 1 90 ? 13.779 8.828 -17.872 1.00 82.31 90 TRP A C 1
ATOM 735 O O . TRP A 1 90 ? 14.804 9.490 -18.044 1.00 82.31 90 TRP A O 1
ATOM 745 N N . ILE A 1 91 ? 13.577 7.651 -18.478 1.00 84.06 91 ILE A N 1
ATOM 746 C CA . ILE A 1 91 ? 14.562 7.041 -19.387 1.00 84.06 91 ILE A CA 1
ATOM 747 C C . ILE A 1 91 ? 14.855 7.986 -20.559 1.00 84.06 91 ILE A C 1
ATOM 749 O O . ILE A 1 91 ? 16.013 8.320 -20.802 1.00 84.06 91 ILE A O 1
ATOM 753 N N . ILE A 1 92 ? 13.819 8.493 -21.238 1.00 88.06 92 ILE A N 1
ATOM 754 C CA . ILE A 1 92 ? 13.969 9.405 -22.384 1.00 88.06 92 ILE A CA 1
ATOM 755 C C . ILE A 1 92 ? 14.726 10.682 -21.991 1.00 88.06 92 ILE A C 1
ATOM 757 O O . ILE A 1 92 ? 15.542 11.179 -22.770 1.00 88.06 92 ILE A O 1
ATOM 761 N N . SER A 1 93 ? 14.511 11.198 -20.775 1.00 84.25 93 SER A N 1
ATOM 762 C CA . SER A 1 93 ? 15.211 12.386 -20.273 1.00 84.25 93 SER A CA 1
ATOM 763 C C . SER A 1 93 ? 16.728 12.194 -20.150 1.00 84.25 93 SER A C 1
ATOM 765 O O . SER A 1 93 ? 17.464 13.176 -20.246 1.00 84.25 93 SER A O 1
ATOM 767 N N . LYS A 1 94 ? 17.196 10.951 -19.959 1.00 93.94 94 LYS A N 1
ATOM 768 C CA . LYS A 1 94 ? 18.616 10.606 -19.785 1.00 93.94 94 LYS A CA 1
ATOM 769 C C . LYS A 1 94 ? 19.349 10.316 -21.087 1.00 93.94 94 LYS A C 1
ATOM 771 O O . LYS A 1 94 ? 20.567 10.440 -21.100 1.00 93.94 94 LYS A O 1
ATOM 776 N N . LEU A 1 95 ? 18.621 9.960 -22.141 1.00 94.50 95 LEU A N 1
ATOM 777 C CA . LEU A 1 95 ? 19.198 9.676 -23.451 1.00 94.50 95 LEU A CA 1
ATOM 778 C C . LEU A 1 95 ? 19.746 10.953 -24.089 1.00 94.50 95 LEU A C 1
ATOM 780 O O . LEU A 1 95 ? 19.103 12.013 -24.024 1.00 94.50 95 LEU A O 1
ATOM 784 N N . ASP A 1 96 ? 20.888 10.836 -24.755 1.00 95.88 96 ASP A N 1
ATOM 785 C CA . ASP A 1 96 ? 21.431 11.893 -25.600 1.00 95.88 96 ASP A CA 1
ATOM 786 C C . ASP A 1 96 ? 20.704 12.002 -26.957 1.00 95.88 96 ASP A C 1
ATOM 788 O O . ASP A 1 96 ? 19.731 11.300 -27.247 1.00 95.88 96 ASP A O 1
ATOM 792 N N . SER A 1 97 ? 21.145 12.935 -27.801 1.00 93.38 97 SER A N 1
ATOM 793 C CA . SER A 1 97 ? 20.525 13.195 -29.104 1.00 93.38 97 SER A CA 1
ATOM 794 C C . SER A 1 97 ? 20.558 11.987 -30.048 1.00 93.38 97 SER A C 1
ATOM 796 O O . SER A 1 97 ? 19.576 11.752 -30.752 1.00 93.38 97 SER A O 1
ATOM 798 N N . GLU A 1 98 ? 21.652 11.220 -30.080 1.00 95.56 98 GLU A N 1
ATOM 799 C CA . GLU A 1 98 ? 21.768 10.040 -30.945 1.00 95.56 98 GLU A CA 1
ATOM 800 C C . GLU A 1 98 ? 20.945 8.875 -30.400 1.00 95.56 98 GLU A C 1
ATOM 802 O O . GLU A 1 98 ? 20.223 8.203 -31.143 1.00 95.56 98 GLU A O 1
ATOM 807 N N . GLU A 1 99 ? 21.007 8.658 -29.092 1.00 95.56 99 GLU A N 1
ATOM 808 C CA . GLU A 1 99 ? 20.257 7.620 -28.400 1.00 95.56 99 GLU A CA 1
ATOM 809 C C . GLU A 1 99 ? 18.745 7.833 -28.527 1.00 95.56 99 GLU A C 1
ATOM 811 O O . GLU A 1 99 ? 18.005 6.878 -28.764 1.00 95.56 99 GLU A O 1
ATOM 816 N N . ARG A 1 100 ? 18.271 9.086 -28.470 1.00 94.06 100 ARG A N 1
ATOM 817 C CA . ARG A 1 100 ? 16.856 9.425 -28.706 1.00 94.06 100 ARG A CA 1
ATOM 818 C C . ARG A 1 100 ? 16.407 9.108 -30.127 1.00 94.06 100 ARG A C 1
ATOM 820 O O . ARG A 1 100 ? 15.282 8.646 -30.316 1.00 94.06 100 ARG A O 1
ATOM 827 N N . ILE A 1 101 ? 17.261 9.350 -31.123 1.00 94.00 101 ILE A N 1
ATOM 828 C CA . ILE A 1 101 ? 16.956 9.022 -32.523 1.00 94.00 101 ILE A CA 1
ATOM 829 C C . ILE A 1 101 ? 16.822 7.504 -32.678 1.00 94.00 101 ILE A C 1
ATOM 831 O O . ILE A 1 101 ? 15.803 7.038 -33.190 1.00 94.00 101 ILE A O 1
ATOM 835 N N . ARG A 1 102 ? 17.778 6.730 -32.149 1.00 94.19 102 ARG A N 1
ATOM 836 C CA . ARG A 1 102 ? 17.722 5.259 -32.188 1.00 94.19 102 ARG A CA 1
ATOM 837 C C . ARG A 1 102 ? 16.513 4.709 -31.435 1.00 94.19 102 ARG A C 1
ATOM 839 O O . ARG A 1 102 ? 15.809 3.848 -31.953 1.00 94.19 102 ARG A O 1
ATOM 846 N N . ALA A 1 103 ? 16.227 5.232 -30.244 1.00 93.19 103 ALA A N 1
ATOM 847 C CA . ALA A 1 103 ? 15.058 4.833 -29.466 1.00 93.19 103 ALA A CA 1
ATOM 848 C C . ALA A 1 103 ? 13.756 5.085 -30.244 1.00 93.19 103 ALA A C 1
ATOM 850 O O . ALA A 1 103 ? 12.889 4.216 -30.293 1.00 93.19 103 ALA A O 1
ATOM 851 N N . LYS A 1 104 ? 13.639 6.235 -30.923 1.00 91.50 104 LYS A N 1
ATOM 852 C CA . LYS A 1 104 ? 12.484 6.556 -31.773 1.00 91.50 104 LYS A CA 1
ATOM 853 C C . LYS A 1 104 ? 12.320 5.569 -32.931 1.00 91.50 104 LYS A C 1
ATOM 855 O O . LYS A 1 104 ? 11.193 5.178 -33.228 1.00 91.50 104 LYS A O 1
ATOM 860 N N . GLU A 1 105 ? 13.404 5.168 -33.588 1.00 93.69 105 GLU A N 1
ATOM 861 C CA . GLU A 1 105 ? 13.360 4.178 -34.674 1.00 93.69 105 GLU A CA 1
ATOM 862 C C . GLU A 1 105 ? 12.942 2.796 -34.169 1.00 93.69 105 GLU A C 1
ATOM 864 O O . GLU A 1 105 ? 12.047 2.178 -34.744 1.00 93.69 105 GLU A O 1
ATOM 869 N N . ILE A 1 106 ? 13.518 2.348 -33.051 1.00 93.88 106 ILE A N 1
ATOM 870 C CA . ILE A 1 106 ? 13.163 1.074 -32.416 1.00 93.88 106 ILE A CA 1
ATOM 871 C C . ILE A 1 106 ? 11.683 1.063 -32.028 1.00 93.88 106 ILE A C 1
ATOM 873 O O . ILE A 1 106 ? 10.988 0.095 -32.322 1.00 93.88 106 ILE A O 1
ATOM 877 N N . LEU A 1 107 ? 11.174 2.138 -31.420 1.00 92.25 107 LEU A N 1
ATOM 878 C CA . LEU A 1 107 ? 9.766 2.231 -31.026 1.00 92.25 107 LEU A CA 1
ATOM 879 C C . LEU A 1 107 ? 8.825 2.191 -32.235 1.00 92.25 107 LEU A C 1
ATOM 881 O O . LEU A 1 107 ? 7.802 1.511 -32.185 1.00 92.25 107 LEU A O 1
ATOM 885 N N . LYS A 1 108 ? 9.183 2.856 -33.340 1.00 92.12 108 LYS A N 1
ATOM 886 C CA . LYS A 1 108 ? 8.419 2.786 -34.595 1.00 92.12 108 LYS A CA 1
ATOM 887 C C . LYS A 1 108 ? 8.403 1.383 -35.199 1.00 92.12 108 LYS A C 1
ATOM 889 O O . LYS A 1 108 ? 7.373 0.962 -35.714 1.00 92.12 108 LYS A O 1
ATOM 894 N N . LEU A 1 109 ? 9.524 0.666 -35.136 1.00 92.56 109 LEU A N 1
ATOM 895 C CA . LEU A 1 109 ? 9.623 -0.709 -35.632 1.00 92.56 109 LEU A CA 1
ATOM 896 C C . LEU A 1 109 ? 8.866 -1.702 -34.745 1.00 92.56 109 LEU A C 1
ATOM 898 O O . LEU A 1 109 ? 8.206 -2.601 -35.258 1.00 92.56 109 LEU A O 1
ATOM 902 N N . ALA A 1 110 ? 8.956 -1.542 -33.425 1.00 92.12 110 ALA A N 1
ATOM 903 C CA . ALA A 1 110 ? 8.322 -2.429 -32.456 1.00 92.12 110 ALA A CA 1
ATOM 904 C C . ALA A 1 110 ? 6.800 -2.228 -32.377 1.00 92.12 110 ALA A C 1
ATOM 906 O O . ALA A 1 110 ? 6.067 -3.188 -32.145 1.00 92.12 110 ALA A O 1
ATOM 907 N N . PHE A 1 111 ? 6.318 -0.999 -32.597 1.00 92.88 111 PHE A N 1
ATOM 908 C CA . PHE A 1 111 ? 4.905 -0.632 -32.465 1.00 92.88 111 PHE A CA 1
ATOM 909 C C . PHE A 1 111 ? 4.382 0.111 -33.708 1.00 92.88 111 PHE A C 1
ATOM 911 O O . PHE A 1 111 ? 3.933 1.259 -33.613 1.00 92.88 111 PHE A O 1
ATOM 918 N N . PRO A 1 112 ? 4.392 -0.535 -34.887 1.00 88.25 112 PRO A N 1
ATOM 919 C CA . PRO A 1 112 ? 4.130 0.132 -36.162 1.00 88.25 112 PRO A CA 1
ATOM 920 C C . PRO A 1 112 ? 2.707 0.687 -36.278 1.00 88.25 112 PRO A C 1
ATOM 922 O O . PRO A 1 112 ? 2.505 1.674 -36.965 1.00 88.25 112 PRO A O 1
ATOM 925 N N . ASN A 1 113 ? 1.726 0.101 -35.587 1.00 88.50 113 ASN A N 1
ATOM 926 C CA . ASN A 1 113 ? 0.334 0.570 -35.620 1.00 88.50 113 ASN A CA 1
ATOM 927 C C . ASN A 1 113 ? 0.027 1.655 -34.574 1.00 88.50 113 ASN A C 1
ATOM 929 O O . ASN A 1 113 ? -1.033 2.269 -34.630 1.00 88.50 113 ASN A O 1
ATOM 933 N N . THR A 1 114 ? 0.926 1.866 -33.609 1.00 83.25 114 THR A N 1
ATOM 934 C CA . THR A 1 114 ? 0.731 2.802 -32.489 1.00 83.25 114 THR A CA 1
ATOM 935 C C . THR A 1 114 ? 1.485 4.113 -32.707 1.00 83.25 114 THR A C 1
ATOM 937 O O . THR A 1 114 ? 1.044 5.158 -32.244 1.00 83.25 114 THR A O 1
ATOM 940 N N . VAL A 1 115 ? 2.630 4.059 -33.397 1.00 72.06 115 VAL A N 1
ATOM 941 C CA . VAL A 1 115 ? 3.566 5.187 -33.585 1.00 72.06 115 VAL A CA 1
ATOM 942 C C . VAL A 1 115 ? 3.636 5.634 -35.063 1.00 72.06 115 VAL A C 1
ATOM 944 O O . VAL A 1 115 ? 4.581 6.327 -35.457 1.00 72.06 115 VAL A O 1
ATOM 947 N N . ALA A 1 116 ? 2.669 5.201 -35.884 1.00 60.72 116 ALA A N 1
ATOM 948 C CA . ALA A 1 116 ? 2.501 5.623 -37.280 1.00 60.72 116 ALA A CA 1
ATOM 949 C C . ALA A 1 116 ? 1.945 7.045 -37.395 1.00 60.72 116 ALA A C 1
ATOM 951 O O . ALA A 1 116 ? 1.008 7.381 -36.638 1.00 60.72 116 ALA A O 1
#